Protein AF-A0A0D2KWG8-F1 (afdb_monomer_lite)

Sequence (87 aa):
MDYAQQSKLLGGPIGLLKSFTTRCAAGISNESVNIFGGRDTTQSGMGRVIAHFHRIRKSDAIPGGAQEVLADLGIRQAMKMMPNAML

Secondary structure (DSSP, 8-state):
--HHHHHHHHHHHHHHHHHHHHHHHHHHHHHHHHHHGGGGG-SSGGGHHHHHHHHHTHHHHSTTS-HHHHHHHHHHHHHTTSPPP--

pLDDT: mean 93.78, std 4.09, range [69.06, 97.31]

Radius of gyration: 18.28 Å; chains: 1; bounding box: 46×32×43 Å

Structure (mmCIF, N/CA/C/O backbone):
data_AF-A0A0D2KWG8-F1
#
_entry.id   AF-A0A0D2KWG8-F1
#
loop_
_atom_site.group_PDB
_atom_site.id
_atom_site.type_symbol
_atom_site.label_atom_id
_atom_site.label_alt_id
_atom_site.label_comp_id
_atom_site.label_asym_id
_atom_site.label_entity_id
_atom_site.label_seq_id
_atom_site.pdbx_PDB_ins_code
_atom_site.Cartn_x
_atom_site.Cartn_y
_atom_site.Cartn_z
_atom_site.occupancy
_atom_site.B_iso_or_equiv
_atom_site.auth_seq_id
_atom_site.auth_comp_id
_atom_site.auth_asym_id
_atom_site.auth_atom_id
_atom_site.pdbx_PDB_model_num
ATOM 1 N N . MET A 1 1 ? -16.321 17.967 15.326 1.00 81.12 1 MET A N 1
ATOM 2 C CA . MET A 1 1 ? -15.856 16.674 15.868 1.00 81.12 1 MET A CA 1
ATOM 3 C C . MET A 1 1 ? -14.616 16.938 16.683 1.00 81.12 1 MET A C 1
ATOM 5 O O . MET A 1 1 ? -13.723 17.603 16.166 1.00 81.12 1 MET A O 1
ATOM 9 N N . ASP A 1 2 ? -14.568 16.444 17.912 1.00 96.62 2 ASP A N 1
ATOM 10 C CA . ASP A 1 2 ? -13.318 16.397 18.665 1.00 96.62 2 ASP A CA 1
ATOM 11 C C . ASP A 1 2 ? -12.414 15.263 18.141 1.00 96.62 2 ASP A C 1
ATOM 13 O O . ASP A 1 2 ? -12.800 14.470 17.272 1.00 96.62 2 ASP A O 1
ATOM 17 N N . TYR A 1 3 ? -11.189 15.194 18.656 1.00 95.12 3 TYR A N 1
ATOM 18 C CA . TYR A 1 3 ? -10.227 14.170 18.253 1.00 95.12 3 TYR A CA 1
ATOM 19 C C . TYR A 1 3 ? -10.717 12.744 18.561 1.00 95.12 3 TYR A C 1
ATOM 21 O O . TYR A 1 3 ? -10.497 11.824 17.771 1.00 95.12 3 TYR A O 1
ATOM 29 N N . ALA A 1 4 ? -11.416 12.546 19.682 1.00 94.81 4 ALA A N 1
ATOM 30 C CA . ALA A 1 4 ? -11.925 11.236 20.078 1.00 94.81 4 ALA A CA 1
ATOM 31 C C . ALA A 1 4 ? -12.982 10.723 19.086 1.00 94.81 4 ALA A C 1
ATOM 33 O O . ALA A 1 4 ? -12.940 9.569 18.655 1.00 94.81 4 ALA A O 1
ATOM 34 N N . GLN A 1 5 ? -13.887 11.601 18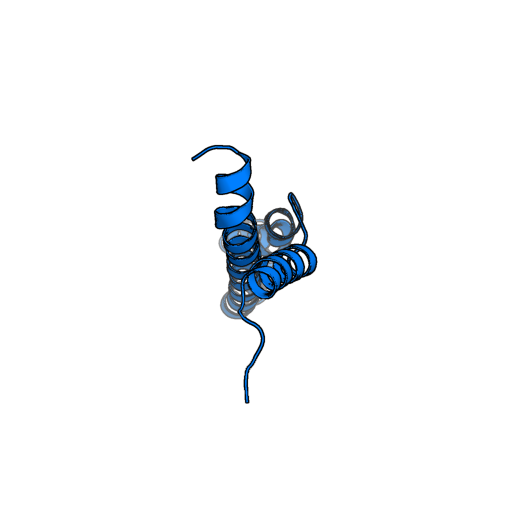.664 1.00 95.31 5 GLN A N 1
ATOM 35 C CA . GLN A 1 5 ? -14.916 11.329 17.675 1.00 95.31 5 GLN A CA 1
ATOM 36 C C . GLN A 1 5 ? -14.311 11.106 16.284 1.00 95.31 5 GLN A C 1
ATOM 38 O O . GLN A 1 5 ? -14.716 10.172 15.595 1.00 95.31 5 GLN A O 1
ATOM 43 N N . GLN A 1 6 ? -13.309 11.899 15.885 1.00 95.00 6 GLN A N 1
ATOM 44 C CA . GLN A 1 6 ? -12.568 11.680 14.636 1.00 95.00 6 GLN A CA 1
ATOM 45 C C . GLN A 1 6 ? -11.897 10.307 14.614 1.00 95.00 6 GLN A C 1
ATOM 47 O O . GLN A 1 6 ? -12.089 9.544 13.671 1.00 95.00 6 GLN A O 1
ATOM 52 N N . SER A 1 7 ? -11.148 9.970 15.664 1.00 92.69 7 SER A N 1
ATOM 53 C CA . SER A 1 7 ? -10.440 8.692 15.772 1.00 92.69 7 SER A CA 1
ATOM 54 C C . SER A 1 7 ? -11.404 7.504 15.718 1.00 92.69 7 SER A C 1
ATOM 56 O O . SER A 1 7 ? -11.157 6.537 14.995 1.00 92.69 7 SER A O 1
ATOM 58 N N . LYS A 1 8 ? -12.550 7.617 16.406 1.00 92.50 8 LYS A N 1
ATOM 59 C CA . LYS A 1 8 ? -13.603 6.595 16.419 1.00 92.50 8 LYS A CA 1
ATOM 60 C C . LYS A 1 8 ? -14.243 6.372 15.046 1.00 92.50 8 LYS A C 1
ATOM 62 O O . LYS A 1 8 ? -14.543 5.233 14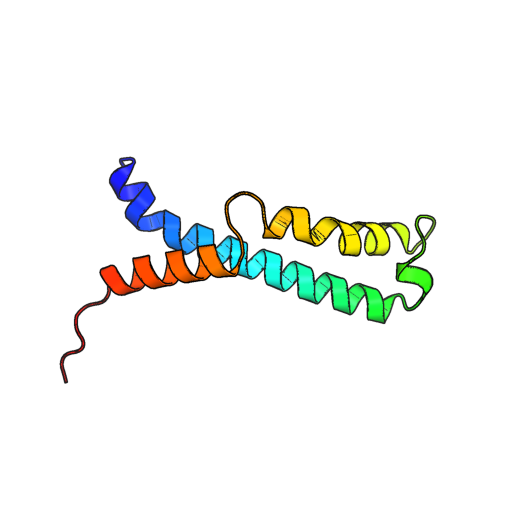.711 1.00 92.50 8 LYS A O 1
ATOM 67 N N . LEU A 1 9 ? -14.493 7.438 14.283 1.00 93.69 9 LEU A N 1
ATOM 68 C CA . LEU A 1 9 ? -15.262 7.357 13.035 1.00 93.69 9 LEU A CA 1
ATOM 69 C C . LEU A 1 9 ? -14.393 7.204 11.781 1.00 93.69 9 LEU A C 1
ATOM 71 O O . LEU A 1 9 ? -14.850 6.621 10.805 1.00 93.69 9 LEU A O 1
ATOM 75 N N . LEU A 1 10 ? -13.168 7.733 11.781 1.00 95.44 10 LEU A N 1
ATOM 76 C CA . LEU A 1 10 ? -12.337 7.837 10.576 1.00 95.44 10 LEU A CA 1
ATOM 77 C C . LEU A 1 10 ? -11.147 6.876 10.560 1.00 95.44 10 LEU A C 1
ATOM 79 O O . LEU A 1 10 ? -10.710 6.497 9.476 1.00 95.44 10 LEU A O 1
ATOM 83 N N . GLY A 1 11 ? -10.624 6.458 11.718 1.00 94.56 11 GLY A N 1
ATOM 84 C CA . GLY A 1 11 ? -9.394 5.658 11.782 1.00 94.56 11 GLY A CA 1
ATOM 85 C C . GLY A 1 11 ? -9.480 4.355 10.979 1.00 94.56 11 GLY A C 1
ATOM 86 O O . GLY A 1 11 ? -8.633 4.081 10.128 1.00 94.56 11 GLY A O 1
ATOM 87 N N . GLY A 1 12 ? -10.538 3.579 11.208 1.00 95.56 12 GLY A N 1
ATOM 88 C CA . GLY A 1 12 ? -10.797 2.308 10.540 1.00 95.56 12 GLY A CA 1
ATOM 89 C C . GLY A 1 12 ? -11.049 2.473 9.043 1.00 95.56 12 GLY A C 1
ATOM 90 O O . GLY A 1 12 ? -10.329 1.856 8.257 1.00 95.56 12 GLY A O 1
ATOM 91 N N . PRO A 1 13 ? -11.997 3.330 8.618 1.00 96.25 13 PRO A N 1
ATOM 92 C CA . PRO A 1 13 ? -12.235 3.594 7.201 1.00 96.25 13 PRO A CA 1
ATOM 93 C C . PRO A 1 13 ? -10.998 4.082 6.436 1.00 96.25 13 PRO A C 1
ATOM 95 O O . PRO A 1 13 ? -10.750 3.604 5.332 1.00 96.25 13 PRO A O 1
ATOM 98 N N . ILE A 1 14 ? -10.181 4.970 7.017 1.00 96.62 14 ILE A N 1
ATOM 99 C CA . ILE A 1 14 ? -8.930 5.434 6.389 1.00 96.62 14 ILE A CA 1
ATOM 100 C C . ILE A 1 14 ? -7.931 4.278 6.252 1.00 96.62 14 ILE A C 1
ATOM 102 O O . ILE A 1 14 ? -7.324 4.110 5.191 1.00 96.62 14 ILE A O 1
ATOM 106 N N . GLY A 1 15 ? -7.781 3.457 7.297 1.00 96.38 15 GLY A N 1
ATOM 107 C CA . GLY A 1 15 ? -6.922 2.274 7.260 1.00 96.38 15 GLY A CA 1
ATOM 108 C C . GLY A 1 15 ? -7.337 1.284 6.168 1.00 96.38 15 GLY A C 1
ATOM 109 O O . GLY A 1 15 ? -6.503 0.855 5.366 1.00 96.38 15 GLY A O 1
ATOM 110 N N . LEU A 1 16 ? -8.634 0.980 6.081 1.00 96.50 16 LEU A N 1
ATOM 111 C CA . LEU A 1 16 ? -9.193 0.101 5.051 1.00 96.50 16 LEU A CA 1
ATOM 112 C C . LEU A 1 16 ? -9.011 0.679 3.648 1.00 96.50 16 LEU A C 1
ATOM 114 O O . LEU A 1 16 ? -8.574 -0.043 2.752 1.00 96.50 16 LEU A O 1
ATOM 118 N N . LEU A 1 17 ? -9.280 1.974 3.464 1.00 96.88 17 LEU A N 1
ATOM 119 C CA . LEU A 1 17 ? -9.121 2.644 2.177 1.00 96.88 17 LEU A CA 1
ATOM 120 C C . LEU A 1 17 ? -7.676 2.558 1.684 1.00 96.88 17 LEU A C 1
ATOM 122 O O . LEU A 1 17 ? -7.446 2.143 0.551 1.00 96.88 17 LEU A O 1
ATOM 126 N N . LYS A 1 18 ? -6.697 2.886 2.533 1.00 96.94 18 LYS A N 1
ATOM 127 C CA . LYS A 1 18 ? -5.278 2.780 2.172 1.00 96.94 18 LYS A CA 1
ATOM 128 C C . LYS A 1 18 ? -4.880 1.336 1.854 1.00 96.94 18 LYS A C 1
ATOM 130 O O . LYS A 1 18 ? -4.158 1.090 0.884 1.00 96.94 18 LYS A O 1
ATOM 135 N N . SER A 1 19 ? -5.324 0.373 2.663 1.00 96.81 19 SER A N 1
ATOM 136 C CA . SER A 1 19 ? -5.034 -1.048 2.427 1.00 96.81 19 SER A CA 1
ATOM 137 C C . SER A 1 19 ? -5.579 -1.506 1.069 1.00 96.81 19 SER A C 1
ATOM 139 O O . SER A 1 19 ? -4.864 -2.137 0.287 1.00 96.81 19 SER A O 1
ATOM 141 N N . PHE A 1 20 ? -6.807 -1.103 0.740 1.00 96.88 20 PHE A N 1
ATOM 142 C CA . PHE A 1 20 ? -7.451 -1.403 -0.533 1.00 96.88 20 PHE A CA 1
ATOM 143 C C . PHE A 1 20 ? -6.726 -0.761 -1.722 1.00 96.88 20 PHE A C 1
ATOM 145 O O . PHE A 1 20 ? -6.307 -1.470 -2.637 1.00 96.88 20 PHE A O 1
ATOM 152 N N . THR A 1 21 ? -6.509 0.556 -1.705 1.00 96.94 21 THR A N 1
ATOM 153 C CA . THR A 1 21 ? -5.914 1.274 -2.846 1.00 96.94 21 THR A CA 1
ATOM 154 C C . THR A 1 21 ? -4.494 0.806 -3.146 1.00 96.94 21 THR A C 1
ATOM 156 O O . THR A 1 21 ? -4.136 0.621 -4.308 1.00 96.94 21 THR A O 1
ATOM 159 N N . THR A 1 22 ? -3.691 0.523 -2.119 1.00 97.06 22 THR A N 1
ATOM 160 C CA . THR A 1 22 ? -2.318 0.023 -2.300 1.00 97.06 22 THR A CA 1
ATOM 161 C C . THR A 1 22 ? -2.278 -1.438 -2.767 1.00 97.06 22 THR A C 1
ATOM 163 O O . THR A 1 22 ? -1.342 -1.844 -3.459 1.00 97.06 22 THR A O 1
ATOM 166 N N . ARG A 1 23 ? -3.302 -2.245 -2.455 1.00 96.50 23 ARG A N 1
ATOM 167 C CA . ARG A 1 23 ? -3.471 -3.593 -3.023 1.00 96.50 23 ARG A CA 1
ATOM 168 C C . ARG A 1 23 ? -3.889 -3.529 -4.490 1.00 96.50 23 ARG A C 1
ATOM 170 O O . ARG A 1 23 ? -3.323 -4.255 -5.304 1.00 96.50 23 ARG A O 1
ATOM 177 N N . CYS A 1 24 ? -4.793 -2.618 -4.843 1.00 96.94 24 CYS A N 1
ATOM 178 C CA . CYS A 1 24 ? -5.124 -2.332 -6.238 1.00 96.94 24 CYS A CA 1
ATOM 179 C C . CYS A 1 24 ? -3.889 -1.869 -7.017 1.00 96.94 24 CYS A C 1
ATOM 181 O O . CYS A 1 24 ? -3.623 -2.400 -8.089 1.00 96.94 24 CYS A O 1
ATOM 183 N N . ALA A 1 25 ? -3.080 -0.964 -6.457 1.00 97.00 25 ALA A N 1
ATOM 184 C CA . ALA A 1 25 ? -1.830 -0.519 -7.074 1.00 97.00 25 ALA A CA 1
ATOM 185 C C . ALA A 1 25 ? -0.858 -1.685 -7.330 1.00 97.00 25 ALA A C 1
ATOM 187 O O . ALA A 1 25 ? -0.219 -1.738 -8.378 1.00 97.00 25 ALA A O 1
ATOM 188 N N . ALA A 1 26 ? -0.779 -2.657 -6.413 1.00 95.88 26 ALA A N 1
ATOM 189 C CA . ALA A 1 26 ? 0.001 -3.872 -6.631 1.00 95.88 26 ALA A CA 1
ATOM 190 C C . ALA A 1 26 ? -0.526 -4.711 -7.807 1.00 95.88 26 ALA A C 1
ATOM 192 O O . ALA A 1 26 ? 0.273 -5.143 -8.633 1.00 95.88 26 ALA A O 1
ATOM 193 N N . GLY A 1 27 ? -1.845 -4.898 -7.908 1.00 96.62 27 GLY A N 1
ATOM 194 C CA . GLY A 1 27 ? -2.471 -5.583 -9.044 1.00 96.62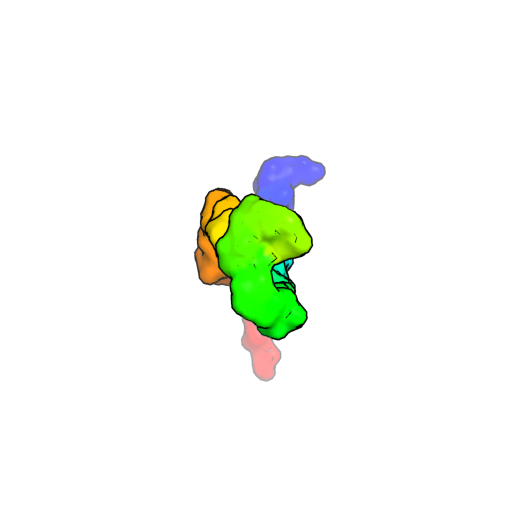 27 GLY A CA 1
ATOM 195 C C . GLY A 1 27 ? -2.214 -4.863 -10.369 1.00 96.62 27 GLY A C 1
ATOM 196 O O . GLY A 1 27 ? -1.709 -5.469 -11.307 1.00 96.62 27 GLY A O 1
ATOM 197 N N . ILE A 1 28 ? -2.451 -3.548 -10.416 1.00 96.69 28 ILE A N 1
ATOM 198 C CA . ILE A 1 28 ? -2.198 -2.709 -11.600 1.00 96.69 28 ILE A CA 1
ATOM 199 C C . ILE A 1 28 ? -0.727 -2.790 -12.020 1.00 96.69 28 ILE A C 1
ATOM 201 O O . ILE A 1 28 ? -0.429 -2.882 -13.209 1.00 96.69 28 ILE A O 1
ATOM 205 N N . SER A 1 29 ? 0.201 -2.775 -11.059 1.00 95.81 29 SER A N 1
ATOM 206 C CA . SER A 1 29 ? 1.631 -2.901 -11.343 1.00 95.81 29 SER A CA 1
ATOM 207 C C . SER A 1 29 ? 1.971 -4.244 -11.986 1.00 95.81 29 SER A C 1
ATOM 209 O O . SER A 1 29 ? 2.733 -4.262 -12.949 1.00 95.81 29 SER A O 1
ATOM 211 N N . ASN A 1 30 ? 1.398 -5.341 -11.489 1.00 95.12 30 ASN A N 1
ATOM 212 C CA . ASN A 1 30 ? 1.619 -6.673 -12.047 1.00 95.12 30 ASN A CA 1
ATOM 213 C C . ASN A 1 30 ? 1.036 -6.794 -13.464 1.00 95.12 30 ASN A C 1
ATOM 215 O O . ASN A 1 30 ? 1.715 -7.282 -14.361 1.00 95.12 30 ASN A O 1
ATOM 219 N N . GLU A 1 31 ? -0.175 -6.284 -13.702 1.00 97.31 31 GLU A N 1
ATOM 220 C CA . GLU A 1 31 ? -0.762 -6.312 -15.049 1.00 97.31 31 GLU A CA 1
ATOM 221 C C . GLU A 1 31 ? -0.012 -5.414 -16.035 1.00 97.31 31 GLU A C 1
ATOM 223 O O . GLU A 1 31 ? 0.170 -5.768 -17.198 1.00 97.31 31 GLU A O 1
ATOM 228 N N . SER A 1 32 ? 0.508 -4.276 -15.571 1.00 95.94 32 SER A N 1
ATOM 229 C CA . SER A 1 32 ? 1.334 -3.404 -16.410 1.00 95.94 32 SER A CA 1
ATOM 230 C C . SER A 1 32 ? 2.611 -4.105 -16.887 1.00 95.94 32 SER A C 1
ATOM 232 O O . SER A 1 32 ? 3.022 -3.905 -18.027 1.00 95.94 32 SER A O 1
ATOM 234 N N . VAL A 1 33 ? 3.220 -4.946 -16.043 1.00 93.50 33 VAL A N 1
ATOM 235 C CA . VAL A 1 33 ? 4.373 -5.780 -16.422 1.00 93.50 33 VAL A CA 1
ATOM 236 C C . VAL A 1 33 ? 3.989 -6.760 -17.535 1.00 93.50 33 VAL A C 1
ATOM 238 O O . VAL A 1 33 ? 4.674 -6.825 -18.555 1.00 93.50 33 VAL A O 1
ATOM 241 N N . ASN A 1 34 ? 2.850 -7.448 -17.402 1.00 94.06 34 ASN A N 1
ATOM 242 C CA . ASN A 1 34 ? 2.361 -8.381 -18.423 1.00 94.06 34 ASN A CA 1
ATOM 243 C C . ASN A 1 34 ? 2.105 -7.689 -19.774 1.00 94.06 34 ASN A C 1
ATOM 245 O O . ASN A 1 34 ? 2.478 -8.220 -20.817 1.00 94.06 34 ASN A O 1
ATOM 249 N N . ILE A 1 35 ? 1.513 -6.489 -19.762 1.00 95.44 35 ILE A N 1
ATOM 250 C CA . ILE A 1 35 ? 1.206 -5.716 -20.979 1.00 95.44 35 ILE A CA 1
ATOM 251 C C . ILE A 1 35 ? 2.484 -5.257 -21.694 1.00 95.44 35 ILE A C 1
ATOM 253 O O . ILE A 1 35 ? 2.558 -5.295 -22.922 1.00 95.44 35 ILE A O 1
ATOM 257 N N . PHE A 1 36 ? 3.492 -4.804 -20.947 1.00 94.88 36 PHE A N 1
ATOM 258 C CA . PHE A 1 36 ? 4.731 -4.276 -21.527 1.00 94.88 36 PHE A CA 1
ATOM 259 C C . PHE A 1 36 ? 5.753 -5.375 -21.863 1.00 94.88 36 PHE A C 1
ATOM 261 O O . PHE A 1 36 ? 6.749 -5.098 -22.544 1.00 94.88 36 PHE A O 1
ATOM 268 N N . GLY A 1 37 ? 5.513 -6.615 -21.425 1.00 92.19 37 GLY A N 1
ATOM 269 C CA . GLY A 1 37 ? 6.443 -7.731 -21.572 1.00 92.19 37 GLY A CA 1
ATOM 270 C C . GLY A 1 37 ? 7.814 -7.383 -20.991 1.00 92.19 37 GLY A C 1
ATOM 271 O O . GLY A 1 37 ? 7.921 -6.583 -20.068 1.00 92.19 37 GLY A O 1
ATOM 272 N N . GLY A 1 38 ? 8.893 -7.890 -21.594 1.00 91.31 38 GLY A N 1
ATOM 273 C CA . GLY A 1 38 ? 10.260 -7.643 -21.104 1.00 91.31 38 GLY A CA 1
ATOM 274 C C . GLY A 1 38 ? 10.720 -6.176 -21.117 1.00 91.31 38 GLY A C 1
ATOM 275 O O . GLY A 1 38 ? 11.799 -5.864 -20.611 1.00 91.31 38 GLY A O 1
ATOM 276 N N . ARG A 1 39 ? 9.929 -5.253 -21.688 1.00 92.00 39 ARG A N 1
ATOM 277 C CA . ARG A 1 39 ? 10.216 -3.811 -21.634 1.00 92.00 39 ARG A CA 1
ATOM 278 C C . ARG A 1 39 ? 9.948 -3.232 -20.247 1.00 92.00 39 ARG A C 1
ATOM 280 O O . ARG A 1 39 ? 10.469 -2.158 -19.958 1.00 92.00 39 ARG A O 1
ATOM 287 N N . ASP A 1 40 ? 9.190 -3.906 -19.390 1.00 93.25 40 ASP A N 1
ATOM 288 C CA . ASP A 1 40 ? 8.913 -3.486 -18.012 1.00 93.25 40 ASP A CA 1
ATOM 289 C C . ASP A 1 40 ? 10.182 -3.294 -17.155 1.00 93.25 40 ASP A C 1
ATOM 291 O O . ASP A 1 40 ? 10.173 -2.503 -16.221 1.00 93.25 40 ASP A O 1
ATOM 295 N N . THR A 1 41 ? 11.286 -3.967 -17.493 1.00 90.88 41 THR A N 1
ATOM 296 C CA . THR A 1 41 ? 12.581 -3.862 -16.801 1.00 90.88 41 THR A CA 1
ATOM 297 C C . THR A 1 41 ? 13.438 -2.691 -17.282 1.00 90.88 41 THR A C 1
ATOM 299 O O . THR A 1 41 ? 14.446 -2.343 -16.656 1.00 90.88 41 THR A O 1
ATOM 302 N N . THR A 1 42 ? 13.061 -2.050 -18.392 1.00 93.12 42 THR A N 1
ATOM 303 C C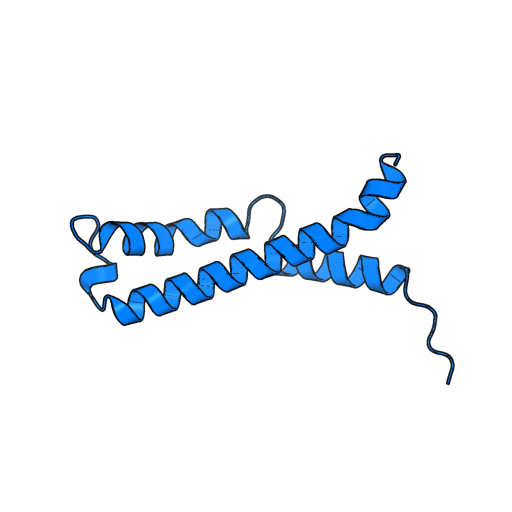A . THR A 1 42 ? 13.869 -0.985 -18.991 1.00 93.12 42 THR A CA 1
ATOM 304 C C . THR A 1 42 ? 13.776 0.296 -18.163 1.00 93.12 42 THR A C 1
ATOM 306 O O . THR A 1 42 ? 12.705 0.863 -17.965 1.00 93.12 42 THR A O 1
ATOM 309 N N . GLN A 1 43 ? 14.918 0.795 -17.675 1.00 92.12 43 GLN A N 1
ATOM 310 C CA . GLN A 1 43 ? 14.967 2.040 -16.888 1.00 92.12 43 GLN A CA 1
ATOM 311 C C . GLN A 1 43 ? 14.882 3.317 -17.744 1.00 92.12 43 GLN A C 1
ATOM 313 O O . GLN A 1 43 ? 14.850 4.428 -17.212 1.00 92.12 43 GLN A O 1
ATOM 318 N N . SER A 1 44 ? 14.840 3.175 -19.067 1.00 93.12 44 SER A N 1
ATOM 319 C CA . SER A 1 44 ? 14.753 4.254 -20.048 1.00 93.12 44 SER A CA 1
ATOM 320 C C . SER A 1 44 ? 13.680 3.945 -21.096 1.00 93.12 44 SER A C 1
ATOM 322 O O . SER A 1 44 ? 13.095 2.862 -21.120 1.00 93.12 44 SER A O 1
ATOM 324 N N . GLY A 1 45 ? 13.385 4.920 -21.957 1.00 93.25 45 GLY A N 1
ATOM 325 C CA . GLY A 1 45 ? 12.390 4.754 -23.012 1.00 93.25 45 GLY A CA 1
ATOM 326 C C . GLY A 1 45 ? 10.986 4.473 -22.469 1.00 93.25 45 GLY A C 1
ATOM 327 O O . GLY A 1 45 ? 10.574 5.013 -21.444 1.00 93.25 45 GLY A O 1
ATOM 328 N N . MET A 1 46 ? 10.246 3.633 -23.189 1.00 92.56 46 MET A N 1
ATOM 329 C CA . MET A 1 46 ? 8.811 3.416 -22.983 1.00 92.56 46 MET A CA 1
ATOM 330 C C . MET A 1 46 ? 8.475 2.681 -21.676 1.00 92.56 46 MET A C 1
ATOM 332 O O . MET A 1 46 ? 7.433 2.946 -21.086 1.00 92.56 46 MET A O 1
ATOM 336 N N . GLY A 1 47 ? 9.341 1.772 -21.215 1.00 94.81 47 GLY A N 1
ATOM 337 C CA . GLY A 1 47 ? 9.097 0.968 -20.014 1.00 94.81 47 GLY A CA 1
ATOM 338 C C . GLY A 1 47 ? 9.464 1.658 -18.700 1.00 94.81 47 GLY A C 1
ATOM 339 O O . GLY A 1 47 ? 9.060 1.189 -17.639 1.00 94.81 47 GLY A O 1
ATOM 340 N N . ARG A 1 48 ? 10.160 2.804 -18.752 1.00 95.75 48 ARG A N 1
ATOM 341 C CA . ARG A 1 48 ? 10.701 3.511 -17.576 1.00 95.75 48 ARG A CA 1
ATOM 342 C C . ARG A 1 48 ? 9.678 3.734 -16.464 1.00 95.75 48 ARG A C 1
ATOM 344 O O . ARG A 1 48 ? 10.014 3.597 -15.289 1.00 95.75 48 ARG A O 1
ATOM 351 N N . VAL A 1 49 ? 8.451 4.109 -16.822 1.00 95.25 49 VAL A N 1
ATOM 352 C CA . VAL A 1 49 ? 7.387 4.399 -15.850 1.00 95.25 49 VAL A CA 1
ATOM 353 C C . VAL A 1 49 ? 6.919 3.120 -15.157 1.00 95.25 49 VAL A C 1
ATOM 355 O O . VAL A 1 49 ? 6.787 3.110 -13.935 1.00 95.25 49 VAL A O 1
ATOM 358 N N . ILE A 1 50 ? 6.747 2.030 -15.910 1.00 95.94 50 ILE A N 1
ATOM 359 C CA . ILE A 1 50 ? 6.336 0.728 -15.369 1.00 95.94 50 ILE A CA 1
ATOM 360 C C . ILE A 1 50 ? 7.441 0.143 -14.486 1.00 95.94 50 ILE A C 1
ATOM 362 O O . ILE A 1 50 ? 7.169 -0.247 -13.350 1.00 95.94 50 ILE A O 1
ATOM 366 N N . ALA A 1 51 ? 8.693 0.200 -14.951 1.00 94.69 51 ALA A N 1
ATOM 367 C CA . ALA A 1 51 ? 9.872 -0.217 -14.195 1.00 94.69 51 ALA A CA 1
ATOM 368 C C . ALA A 1 51 ? 9.966 0.511 -12.852 1.00 94.69 51 ALA A C 1
ATOM 370 O O . ALA A 1 51 ? 10.213 -0.087 -11.803 1.00 94.69 51 ALA A O 1
ATOM 371 N N . HIS A 1 52 ? 9.764 1.831 -12.874 1.00 95.38 52 HIS A N 1
ATOM 372 C CA . HIS A 1 52 ? 9.782 2.638 -11.667 1.00 95.38 52 HIS A CA 1
ATOM 373 C C . HIS A 1 52 ? 8.638 2.241 -10.733 1.00 95.38 52 HIS A C 1
ATOM 375 O O . HIS A 1 52 ? 8.903 1.883 -9.585 1.00 95.38 52 HIS A O 1
ATOM 381 N N . PHE A 1 53 ? 7.402 2.232 -11.238 1.00 95.50 53 PHE A N 1
ATOM 382 C CA . PHE A 1 53 ? 6.206 1.916 -10.463 1.00 95.50 53 PHE A CA 1
ATOM 383 C C . PHE A 1 53 ? 6.297 0.545 -9.782 1.00 95.50 53 PHE A C 1
ATOM 385 O O . PHE A 1 53 ? 6.044 0.441 -8.581 1.00 95.50 53 PHE A O 1
ATOM 392 N N . HIS A 1 54 ? 6.747 -0.488 -10.501 1.00 94.12 54 HIS A N 1
ATOM 393 C CA . HIS A 1 54 ? 6.882 -1.836 -9.951 1.00 94.12 54 HIS A CA 1
ATOM 394 C C . HIS A 1 54 ? 7.851 -1.914 -8.767 1.00 94.12 54 HIS A C 1
ATOM 396 O O . HIS A 1 54 ? 7.575 -2.610 -7.787 1.00 94.12 54 HIS A O 1
ATOM 402 N N . ARG A 1 55 ? 8.953 -1.155 -8.814 1.00 92.19 55 ARG A N 1
ATOM 403 C CA . ARG A 1 55 ? 9.919 -1.081 -7.708 1.00 92.19 55 ARG A CA 1
ATOM 404 C C . ARG A 1 55 ? 9.396 -0.268 -6.532 1.00 92.19 55 ARG A C 1
ATOM 406 O O . ARG A 1 55 ? 9.624 -0.654 -5.389 1.00 92.19 55 ARG A O 1
ATOM 413 N N . ILE A 1 56 ? 8.737 0.863 -6.798 1.00 94.81 56 ILE A N 1
ATOM 414 C CA . ILE A 1 56 ? 8.388 1.810 -5.735 1.00 94.81 56 ILE A CA 1
ATOM 415 C C . ILE A 1 56 ? 7.053 1.522 -5.062 1.00 94.81 56 ILE A C 1
ATOM 417 O O . ILE A 1 56 ? 6.903 1.912 -3.922 1.00 94.81 56 ILE A O 1
ATOM 421 N N . ARG A 1 57 ? 6.116 0.774 -5.658 1.00 93.19 57 ARG A N 1
ATOM 422 C CA . ARG A 1 57 ? 4.756 0.549 -5.105 1.00 93.19 57 ARG A CA 1
ATOM 423 C C . ARG A 1 57 ? 4.676 0.169 -3.614 1.00 93.19 57 ARG A C 1
ATOM 425 O O . ARG A 1 57 ? 3.660 0.395 -2.962 1.00 93.19 57 ARG A O 1
ATOM 432 N N . LYS A 1 58 ? 5.718 -0.459 -3.051 1.00 94.06 58 LYS A N 1
ATOM 433 C CA . LYS A 1 58 ? 5.778 -0.809 -1.621 1.00 94.06 58 LYS A CA 1
ATOM 434 C C . LYS A 1 58 ? 6.001 0.406 -0.709 1.00 94.06 58 LYS A C 1
ATOM 436 O O . LYS A 1 58 ? 5.602 0.336 0.452 1.00 94.06 58 LYS A O 1
ATOM 441 N N . SER A 1 59 ? 6.550 1.509 -1.220 1.00 93.00 59 SER A N 1
ATOM 442 C CA . SER A 1 59 ? 6.652 2.787 -0.506 1.00 93.00 59 SER A CA 1
ATOM 443 C C . SER A 1 59 ? 5.293 3.363 -0.141 1.00 93.00 59 SER A C 1
ATOM 445 O O . SER A 1 59 ? 5.212 4.094 0.830 1.00 93.00 59 SER A O 1
ATOM 447 N N . ASP A 1 60 ? 4.230 3.017 -0.865 1.00 91.25 60 ASP A N 1
ATOM 448 C CA . ASP A 1 60 ? 2.880 3.504 -0.558 1.00 91.25 60 ASP A CA 1
ATOM 449 C C . ASP A 1 60 ? 2.142 2.533 0.378 1.00 91.25 60 ASP A C 1
ATOM 451 O O . ASP A 1 60 ? 1.308 2.923 1.196 1.00 91.25 60 ASP A O 1
ATOM 455 N N . ALA A 1 61 ? 2.478 1.241 0.290 1.00 94.62 61 ALA A N 1
ATOM 456 C CA . ALA A 1 61 ? 1.821 0.169 1.034 1.00 94.62 61 ALA A CA 1
ATOM 457 C C . ALA A 1 61 ? 2.279 0.032 2.499 1.00 94.62 61 ALA A C 1
ATOM 459 O O . ALA A 1 61 ? 1.545 -0.542 3.302 1.00 94.62 61 ALA A O 1
ATOM 460 N N . ILE A 1 62 ? 3.484 0.500 2.847 1.00 94.81 62 ILE A N 1
ATOM 461 C CA . ILE A 1 62 ? 4.117 0.243 4.156 1.00 94.81 62 ILE A CA 1
ATOM 462 C C . ILE A 1 62 ? 4.033 1.444 5.123 1.00 94.81 62 ILE A C 1
ATOM 464 O O . ILE A 1 62 ? 3.578 1.260 6.256 1.00 94.81 62 ILE A O 1
ATOM 468 N N . PRO A 1 63 ? 4.455 2.669 4.753 1.00 94.75 63 PRO A N 1
ATOM 469 C CA . PRO A 1 63 ? 4.548 3.790 5.690 1.00 94.75 63 PRO A CA 1
ATOM 470 C C . PRO A 1 63 ? 3.183 4.197 6.232 1.00 94.75 63 PRO A C 1
ATOM 472 O O . PRO A 1 63 ? 2.228 4.319 5.474 1.00 94.75 63 PRO A O 1
ATOM 475 N N . GLY A 1 64 ? 3.063 4.407 7.545 1.00 92.00 64 GLY A N 1
ATOM 476 C CA . GLY A 1 64 ? 1.766 4.654 8.189 1.00 92.00 64 GLY A CA 1
ATOM 477 C C . GLY A 1 64 ? 0.898 3.394 8.324 1.00 92.00 64 GLY A C 1
ATOM 478 O O . GLY A 1 64 ? -0.325 3.493 8.332 1.00 92.00 64 GLY A O 1
ATOM 479 N N . GLY A 1 65 ? 1.516 2.209 8.345 1.00 95.25 65 GLY A N 1
ATOM 480 C CA . GLY A 1 65 ? 0.874 0.916 8.598 1.00 95.25 65 GLY A CA 1
ATOM 481 C C . GLY A 1 65 ? 0.854 0.006 7.371 1.00 95.25 65 GLY A C 1
ATOM 482 O O . GLY A 1 65 ? 0.430 0.429 6.294 1.00 95.25 65 GLY A O 1
ATOM 483 N N . ALA A 1 66 ? 1.286 -1.245 7.550 1.00 95.31 66 ALA A N 1
ATOM 484 C CA . ALA A 1 66 ? 1.181 -2.280 6.526 1.00 95.31 66 ALA A CA 1
ATOM 485 C C . ALA A 1 66 ? -0.289 -2.637 6.245 1.00 95.31 66 ALA A C 1
ATOM 487 O O . ALA A 1 66 ? -1.165 -2.443 7.093 1.00 95.31 66 ALA A O 1
ATOM 488 N N . GLN A 1 67 ? -0.553 -3.175 5.055 1.00 94.94 67 GLN A N 1
ATOM 489 C CA . GLN A 1 67 ? -1.903 -3.473 4.562 1.00 94.94 67 GLN A CA 1
ATOM 490 C C . GLN A 1 67 ? -2.699 -4.368 5.516 1.00 94.94 67 GLN A C 1
ATOM 492 O O . GLN A 1 67 ? -3.879 -4.119 5.760 1.00 94.94 67 GLN A O 1
ATOM 497 N N . GLU A 1 68 ? -2.046 -5.387 6.065 1.00 94.88 68 GLU A N 1
ATOM 498 C CA . GLU A 1 68 ? -2.616 -6.372 6.979 1.00 94.88 68 GLU A CA 1
ATOM 499 C C . GLU A 1 68 ? -2.943 -5.736 8.334 1.00 94.88 68 GLU A C 1
ATOM 501 O O . GLU A 1 68 ? -4.018 -5.959 8.884 1.00 94.88 68 GLU A O 1
ATOM 506 N N . VAL A 1 69 ? -2.050 -4.874 8.830 1.00 96.56 69 VAL A N 1
ATOM 507 C CA . VAL A 1 69 ? -2.219 -4.160 10.105 1.00 96.56 69 VAL A CA 1
ATOM 508 C C . VAL A 1 69 ? -3.379 -3.169 10.023 1.00 96.56 69 VAL A C 1
ATOM 510 O O . VAL A 1 69 ? -4.200 -3.090 10.933 1.00 96.56 69 VAL A O 1
ATOM 513 N N . LEU A 1 70 ? -3.479 -2.422 8.921 1.00 97.06 70 LEU A N 1
ATOM 514 C CA . LEU A 1 70 ? -4.569 -1.469 8.712 1.00 97.06 70 LEU A CA 1
ATOM 515 C C . LEU A 1 70 ? -5.915 -2.156 8.468 1.00 97.06 70 LEU A C 1
ATOM 517 O O . LEU A 1 70 ? -6.946 -1.646 8.908 1.00 97.06 70 LEU A O 1
ATOM 521 N N . ALA A 1 71 ? -5.909 -3.313 7.802 1.00 95.69 71 ALA A N 1
ATOM 522 C CA . ALA A 1 71 ? -7.108 -4.124 7.635 1.00 95.69 71 ALA A CA 1
ATOM 523 C C . ALA A 1 71 ? -7.623 -4.643 8.986 1.00 95.69 71 ALA A C 1
ATOM 525 O O . ALA A 1 71 ? -8.803 -4.475 9.294 1.00 95.69 71 ALA A O 1
ATOM 526 N N . ASP A 1 72 ? -6.736 -5.196 9.818 1.00 96.75 72 ASP A N 1
ATOM 527 C CA . ASP A 1 72 ? -7.077 -5.664 11.165 1.00 96.75 72 ASP A CA 1
ATOM 528 C C . ASP A 1 72 ? -7.587 -4.519 12.053 1.00 96.75 72 ASP A C 1
ATOM 530 O O . ASP A 1 72 ? -8.625 -4.655 12.701 1.00 96.75 72 ASP A O 1
ATOM 534 N N . LEU A 1 73 ? -6.936 -3.349 12.017 1.00 95.38 73 LEU A N 1
ATOM 535 C CA . LEU A 1 73 ? -7.408 -2.151 12.717 1.00 95.38 73 LEU A CA 1
ATOM 536 C C . LEU A 1 73 ? -8.848 -1.793 12.322 1.00 95.38 73 LEU A C 1
ATOM 538 O O . LEU A 1 73 ? -9.690 -1.590 13.199 1.00 95.38 73 LEU A O 1
ATOM 542 N N . GLY A 1 74 ? -9.129 -1.719 11.019 1.00 95.12 74 GLY A N 1
ATOM 543 C CA . GLY A 1 74 ? -10.451 -1.368 10.505 1.00 95.12 74 GLY A CA 1
ATOM 544 C C . GLY A 1 74 ? -11.532 -2.360 10.926 1.00 95.12 74 GLY A C 1
ATOM 545 O O . GLY A 1 74 ? -12.586 -1.949 11.412 1.00 95.12 74 GLY A O 1
ATOM 546 N N . ILE A 1 75 ? -11.243 -3.660 10.824 1.00 95.38 75 ILE A N 1
ATOM 547 C CA . ILE A 1 75 ? -12.166 -4.720 11.245 1.00 95.38 75 ILE A CA 1
ATOM 548 C C . ILE A 1 75 ? -12.406 -4.650 12.753 1.00 95.38 75 ILE A C 1
ATOM 550 O O . ILE A 1 75 ? -13.555 -4.652 13.187 1.00 95.38 75 ILE A O 1
ATOM 554 N N . ARG A 1 76 ? -11.358 -4.529 13.574 1.00 95.19 76 ARG A N 1
ATOM 555 C CA . ARG A 1 76 ? -11.510 -4.451 15.036 1.00 95.19 76 ARG A CA 1
ATOM 556 C C . ARG A 1 76 ? -12.295 -3.224 15.476 1.00 95.19 76 ARG A C 1
ATOM 558 O O . ARG A 1 76 ? -13.079 -3.318 16.418 1.00 95.19 76 ARG A O 1
ATOM 565 N N . GLN A 1 77 ? -12.096 -2.080 14.825 1.00 94.12 77 GLN A N 1
ATOM 566 C CA . GLN A 1 77 ? -12.890 -0.887 15.111 1.00 94.12 77 GLN A CA 1
ATOM 567 C C . GLN A 1 77 ? -14.366 -1.091 14.749 1.00 94.12 77 GLN A C 1
ATOM 569 O O . GLN A 1 77 ? -15.226 -0.760 15.563 1.00 94.12 77 GLN A O 1
ATOM 574 N N . ALA A 1 78 ? -14.661 -1.701 13.597 1.00 92.69 78 ALA A N 1
ATOM 575 C CA . ALA A 1 78 ? -16.030 -2.021 13.196 1.00 92.69 78 ALA A CA 1
ATOM 576 C C . ALA A 1 78 ? -16.693 -3.036 14.147 1.00 92.69 78 ALA A C 1
ATOM 578 O O . ALA A 1 78 ? -17.804 -2.802 14.616 1.00 92.69 78 ALA A O 1
ATOM 579 N N . MET A 1 79 ? -15.991 -4.118 14.504 1.00 93.56 79 MET A N 1
ATOM 580 C CA . MET A 1 79 ? -16.475 -5.154 15.429 1.00 93.56 79 MET A CA 1
ATOM 581 C C . MET A 1 79 ? -16.855 -4.589 16.799 1.00 93.56 79 MET A C 1
ATOM 583 O O . MET A 1 79 ? -17.860 -5.002 17.363 1.00 93.56 79 MET A O 1
ATOM 587 N N . LYS A 1 80 ? -16.100 -3.615 17.325 1.00 91.50 80 LYS A N 1
ATOM 588 C CA . LYS A 1 80 ? -16.425 -2.946 18.599 1.00 91.50 80 LYS A CA 1
ATOM 589 C C . LYS A 1 80 ? -17.741 -2.165 18.567 1.00 91.50 80 LYS A C 1
ATOM 591 O O . LYS A 1 80 ? -18.279 -1.860 19.626 1.00 91.50 80 LYS A O 1
ATOM 596 N N . MET A 1 81 ? -18.207 -1.776 17.382 1.00 88.12 81 MET A N 1
ATOM 597 C CA . MET A 1 81 ? -19.433 -0.999 17.198 1.00 88.12 81 MET A CA 1
ATOM 598 C C . MET A 1 81 ? -20.608 -1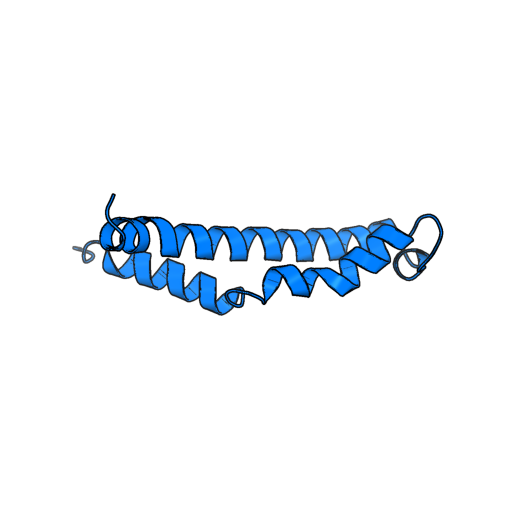.846 16.709 1.00 88.12 81 MET A C 1
ATOM 600 O O . MET A 1 81 ? -21.734 -1.351 16.702 1.00 88.12 81 MET A O 1
ATOM 604 N N . MET A 1 82 ? -20.370 -3.094 16.297 1.00 89.62 82 MET A N 1
ATOM 605 C CA . MET A 1 82 ? -21.449 -3.985 15.894 1.00 89.62 82 MET A CA 1
ATOM 606 C C . MET A 1 82 ? -22.238 -4.464 17.119 1.00 89.62 82 MET A C 1
ATOM 608 O O . MET A 1 82 ? -21.637 -4.802 18.141 1.00 89.62 82 MET A O 1
ATOM 612 N N . PRO A 1 83 ? -23.580 -4.493 17.041 1.00 89.75 83 PRO A N 1
ATOM 613 C CA . PRO A 1 83 ? -24.399 -5.061 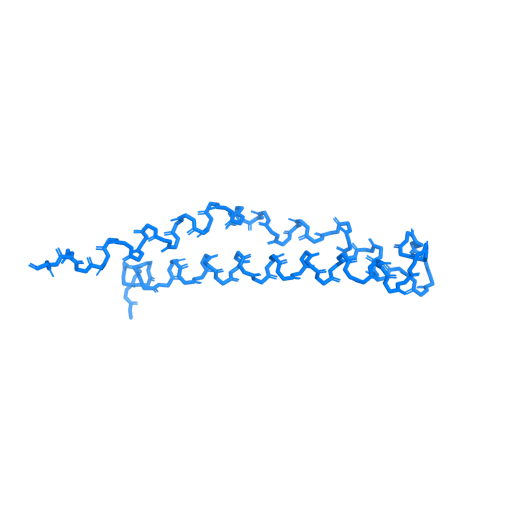18.100 1.00 89.75 83 PRO A CA 1
ATOM 614 C C . PRO A 1 83 ? -24.127 -6.564 18.225 1.00 89.75 83 PRO A C 1
ATOM 616 O O . PRO A 1 83 ? -23.822 -7.234 17.236 1.00 89.75 83 PRO A O 1
ATOM 619 N N . ASN A 1 84 ? -24.265 -7.100 19.438 1.00 86.81 84 ASN A N 1
ATOM 620 C CA . ASN A 1 84 ? -24.190 -8.543 19.644 1.00 86.81 84 ASN A CA 1
ATOM 621 C C . ASN A 1 84 ? -25.272 -9.223 18.801 1.00 86.81 84 ASN A C 1
ATOM 623 O O . ASN A 1 84 ? -26.427 -8.793 18.812 1.00 86.81 84 ASN A O 1
ATOM 627 N N . ALA A 1 85 ? -24.891 -10.274 18.077 1.00 84.81 85 ALA A N 1
ATOM 628 C CA . ALA A 1 85 ? -25.847 -11.075 17.332 1.00 84.81 85 ALA A CA 1
ATOM 629 C C . ALA A 1 85 ? -26.885 -11.642 18.310 1.00 84.81 85 ALA A C 1
ATOM 631 O O . ALA A 1 85 ? -26.529 -12.342 19.258 1.00 84.81 85 ALA A O 1
ATOM 632 N N . MET A 1 86 ? -28.153 -11.307 18.088 1.00 80.00 86 MET A N 1
ATOM 633 C CA . MET A 1 86 ? -29.280 -11.927 18.773 1.00 80.00 86 MET A CA 1
ATOM 634 C C . MET A 1 86 ? -29.950 -12.859 17.764 1.00 80.00 86 MET A C 1
ATOM 636 O O . MET A 1 86 ? -30.380 -12.402 16.705 1.00 80.00 86 MET A O 1
ATOM 640 N N . LEU A 1 87 ? -29.910 -14.159 18.067 1.00 69.06 87 LEU A N 1
ATOM 641 C CA . LEU A 1 87 ? -30.587 -15.236 17.340 1.00 69.06 87 LEU A CA 1
ATOM 642 C C . LEU A 1 87 ? -32.003 -15.415 17.885 1.00 69.06 87 LEU A C 1
ATOM 644 O O . LEU A 1 87 ? -32.146 -15.355 19.128 1.00 69.06 87 LEU A O 1
#

Foldseek 3Di:
DDPVVCCLPPQLVVLQVLLVVLVVLQVVLVVLCVVCPPLCCPCDDPNVVSVVSNVCSVVSQPPPHHSVRSNVVNVVSVVVVDDDDDD

Organism: NCBI:txid1442371